Protein AF-X0TS40-F1 (afdb_monomer_lite)

Sequence (133 aa):
MSLKEIFCQDKAISILQRARASGKLAHAYIFAGPEGVGKFKTAREWARLLLCKSPVIEKTDATEFADSCGSCQSCRLFEAGSHPDFNPIYKELLEFTKDGKGKKTPVDLPIDVIREFLIAKVPTRPMLSERKV

InterPro domains:
  IPR027417 P-loop containing nucleoside triphosphate hydrolase [G3DSA:3.40.50.300] (1-133)
  IPR027417 P-loop containing nucleoside triphosphate hydrolase [SSF52540] (4-124)

Foldseek 3Di:
DKLVPQPPCCVVQVVLQVCVVVVNDDPDDDQDDDPPNCSVVNVLQSQQQQQAPDWDWDDDPVDIHTGHPCPDPQNVCSVVVNRLQEQDQDQVCLCVFPPSNPPDRDPDRDPSSCVPRPVVSVVDQHDRGNHHD

Secondary structure (DSSP, 8-state):
--GGG-TT-HHHHHHHHHHHHTT---S------STTSSHHHHHHHHHHHHH-SS-EEEE-SS-EEEE--S-SHHHHHHHTT--TT-----GGGGGGSTTTTTPPPPSS--HHHIIIIIITTTTSPPSSSSS--

Structure (mmCIF, N/CA/C/O backbone):
data_AF-X0TS40-F1
#
_entry.id   AF-X0TS40-F1
#
loop_
_atom_site.group_PDB
_atom_site.id
_atom_site.type_symbol
_atom_site.label_atom_id
_atom_site.label_alt_id
_atom_site.label_comp_id
_atom_site.label_asym_id
_atom_site.label_entity_id
_atom_site.label_seq_id
_atom_site.pdbx_PDB_ins_code
_atom_site.Cartn_x
_atom_site.Cartn_y
_atom_site.Cartn_z
_atom_site.occupancy
_atom_site.B_iso_or_equiv
_atom_site.auth_seq_id
_atom_site.auth_comp_id
_atom_site.auth_asym_id
_atom_site.auth_atom_id
_atom_site.pdbx_PDB_model_num
ATOM 1 N N . MET A 1 1 ? 8.035 9.761 -3.803 1.00 67.62 1 MET A N 1
ATOM 2 C CA . MET A 1 1 ? 8.649 8.523 -3.288 1.00 67.62 1 MET A CA 1
ATOM 3 C C . MET A 1 1 ? 8.328 7.408 -4.266 1.00 67.62 1 MET A C 1
ATOM 5 O O . MET A 1 1 ? 7.228 7.427 -4.806 1.00 67.62 1 MET A O 1
ATOM 9 N N . SER A 1 2 ? 9.290 6.533 -4.553 1.00 84.62 2 SER A N 1
ATOM 10 C CA . SER A 1 2 ? 9.233 5.518 -5.622 1.00 84.62 2 SER A CA 1
ATOM 11 C C . SER A 1 2 ? 9.621 4.130 -5.092 1.00 84.62 2 SER A C 1
ATOM 13 O O . SER A 1 2 ? 10.344 4.018 -4.098 1.00 84.62 2 SER A O 1
ATOM 15 N N . LEU A 1 3 ? 9.162 3.060 -5.759 1.00 87.88 3 LEU A N 1
ATOM 16 C CA . LEU A 1 3 ? 9.553 1.677 -5.438 1.00 87.88 3 LEU A CA 1
ATOM 17 C C . LEU A 1 3 ? 11.064 1.448 -5.578 1.00 87.88 3 LEU A C 1
ATOM 19 O O . LEU A 1 3 ? 11.623 0.628 -4.854 1.00 87.88 3 LEU A O 1
ATOM 23 N N . LYS A 1 4 ? 11.733 2.183 -6.473 1.00 85.75 4 LYS A N 1
ATOM 24 C CA . LYS A 1 4 ? 13.191 2.118 -6.669 1.00 85.75 4 LYS A CA 1
ATOM 25 C C . LYS A 1 4 ? 13.990 2.680 -5.502 1.00 85.75 4 LYS A C 1
ATOM 27 O O . LYS A 1 4 ? 15.130 2.290 -5.294 1.00 85.75 4 LYS A O 1
ATOM 32 N N . GLU A 1 5 ? 13.398 3.578 -4.721 1.00 87.44 5 GLU A N 1
ATOM 33 C CA . GLU A 1 5 ? 14.045 4.227 -3.573 1.00 87.44 5 GLU A CA 1
ATOM 34 C C . GLU A 1 5 ? 14.000 3.357 -2.300 1.00 87.44 5 GLU A C 1
ATOM 36 O O . GLU A 1 5 ? 14.138 3.858 -1.175 1.00 87.44 5 GLU A O 1
ATOM 41 N N . ILE A 1 6 ? 13.709 2.061 -2.442 1.00 90.12 6 ILE A N 1
ATOM 42 C CA . ILE A 1 6 ? 13.663 1.095 -1.346 1.00 90.12 6 ILE A CA 1
ATOM 43 C C . ILE A 1 6 ? 14.927 0.242 -1.414 1.00 90.12 6 ILE A C 1
ATOM 45 O O . ILE A 1 6 ? 15.029 -0.708 -2.187 1.00 90.12 6 ILE A O 1
ATOM 49 N N . PHE A 1 7 ? 15.897 0.600 -0.580 1.00 89.38 7 PHE A N 1
ATOM 50 C CA . PHE A 1 7 ? 17.205 -0.041 -0.554 1.00 89.38 7 PHE A CA 1
ATOM 51 C C . PHE A 1 7 ? 17.160 -1.436 0.080 1.00 89.38 7 PHE A C 1
ATOM 53 O O . PHE A 1 7 ? 16.426 -1.676 1.041 1.00 89.38 7 PHE A O 1
ATOM 60 N N . CYS A 1 8 ? 17.996 -2.340 -0.438 1.00 90.75 8 CYS A N 1
ATOM 61 C CA . CYS A 1 8 ? 18.230 -3.686 0.097 1.00 90.75 8 CYS A CA 1
ATOM 62 C C . CYS A 1 8 ? 16.985 -4.596 0.149 1.00 90.75 8 CYS A C 1
ATOM 64 O O . CYS A 1 8 ? 16.941 -5.533 0.946 1.00 90.75 8 CYS A O 1
ATOM 66 N N . GLN A 1 9 ? 15.970 -4.340 -0.687 1.00 92.94 9 GLN A N 1
ATOM 67 C CA . GLN A 1 9 ? 14.750 -5.158 -0.800 1.00 92.94 9 GLN A CA 1
ATOM 68 C C . GLN A 1 9 ? 14.575 -5.784 -2.195 1.00 92.94 9 GLN A C 1
ATOM 70 O O . GLN A 1 9 ? 13.458 -6.107 -2.605 1.00 92.94 9 GLN A O 1
ATOM 75 N N . ASP A 1 10 ? 15.671 -6.006 -2.924 1.00 91.25 10 ASP A N 1
ATOM 76 C CA . ASP A 1 10 ? 15.665 -6.402 -4.342 1.00 91.25 10 ASP A CA 1
ATOM 77 C C . ASP A 1 10 ? 14.866 -7.684 -4.600 1.00 91.25 10 ASP A C 1
ATOM 79 O O . ASP A 1 10 ? 14.063 -7.773 -5.532 1.00 91.25 10 ASP A O 1
ATOM 83 N N . LYS A 1 11 ? 15.013 -8.682 -3.719 1.00 92.62 11 LYS A N 1
ATOM 84 C CA . LYS A 1 11 ? 14.275 -9.945 -3.829 1.00 92.62 11 LYS A CA 1
ATOM 85 C C . LYS A 1 11 ? 12.766 -9.737 -3.685 1.00 92.62 11 LYS A C 1
ATOM 87 O O . LYS A 1 11 ? 12.010 -10.287 -4.482 1.00 92.62 11 LYS A O 1
ATOM 92 N N . ALA A 1 12 ? 12.324 -8.945 -2.709 1.00 93.56 12 ALA A N 1
ATOM 93 C CA . ALA A 1 12 ? 10.905 -8.670 -2.497 1.00 93.56 12 ALA A CA 1
ATOM 94 C C . ALA A 1 12 ? 10.320 -7.860 -3.663 1.00 93.56 12 ALA A C 1
ATOM 96 O O . ALA A 1 12 ? 9.290 -8.236 -4.222 1.00 93.56 12 ALA A O 1
ATOM 97 N N . ILE A 1 13 ? 11.022 -6.809 -4.093 1.00 94.38 13 ILE A N 1
ATOM 98 C CA . ILE A 1 13 ? 10.603 -5.958 -5.211 1.00 94.38 13 ILE A CA 1
ATOM 99 C C . ILE A 1 13 ? 10.536 -6.769 -6.510 1.00 94.38 13 ILE A C 1
ATOM 101 O O . ILE A 1 13 ? 9.542 -6.682 -7.225 1.00 94.38 13 ILE A O 1
ATOM 105 N N . SER A 1 14 ? 11.512 -7.640 -6.791 1.00 93.00 14 SER A N 1
ATOM 106 C CA . SER A 1 14 ? 11.500 -8.484 -7.998 1.00 93.00 14 SER A CA 1
ATOM 107 C C . SER A 1 14 ? 10.312 -9.457 -8.059 1.00 93.00 14 SER A C 1
ATOM 109 O O . SER A 1 14 ? 9.834 -9.787 -9.145 1.00 93.00 14 SER A O 1
ATOM 111 N N . ILE A 1 15 ? 9.801 -9.928 -6.915 1.00 94.38 15 ILE A N 1
ATOM 112 C CA . ILE A 1 15 ? 8.584 -10.755 -6.867 1.00 94.38 15 ILE A CA 1
ATOM 113 C C . ILE A 1 15 ? 7.367 -9.920 -7.274 1.00 94.38 15 ILE A C 1
ATOM 115 O O . ILE A 1 15 ? 6.577 -10.365 -8.107 1.00 94.38 15 ILE A O 1
ATOM 119 N N . LEU A 1 16 ? 7.243 -8.701 -6.741 1.00 95.19 16 LEU A N 1
ATOM 120 C CA . LEU A 1 16 ? 6.152 -7.784 -7.082 1.00 95.19 16 LEU A CA 1
ATOM 121 C C . LEU A 1 16 ? 6.197 -7.379 -8.563 1.00 95.19 16 LEU A C 1
ATOM 123 O O . LEU A 1 16 ? 5.183 -7.469 -9.257 1.00 95.19 16 LEU A O 1
ATOM 127 N N . GLN A 1 17 ? 7.378 -7.028 -9.079 1.00 94.44 17 GLN A N 1
ATOM 128 C CA . GLN A 1 17 ? 7.574 -6.674 -10.490 1.00 94.44 17 GLN A CA 1
ATOM 129 C C . GLN A 1 17 ? 7.171 -7.821 -11.425 1.00 94.44 17 GLN A C 1
ATOM 131 O O . GLN A 1 17 ? 6.397 -7.619 -12.360 1.00 94.44 17 GLN A O 1
ATOM 136 N N . ARG A 1 18 ? 7.595 -9.058 -11.129 1.00 93.44 18 ARG A N 1
ATOM 137 C CA . ARG A 1 18 ? 7.191 -10.240 -11.911 1.00 93.44 18 ARG A CA 1
ATOM 138 C C . ARG A 1 18 ? 5.687 -10.513 -11.843 1.00 93.44 18 ARG A C 1
ATOM 140 O O . ARG A 1 18 ? 5.085 -10.871 -12.858 1.00 93.44 18 ARG A O 1
ATOM 147 N N . ALA A 1 19 ? 5.058 -10.326 -10.682 1.00 94.00 19 ALA A N 1
ATOM 148 C CA . ALA A 1 19 ? 3.606 -10.461 -10.544 1.00 94.00 19 ALA A CA 1
ATOM 149 C C . ALA A 1 19 ? 2.857 -9.421 -11.399 1.00 94.00 19 ALA A C 1
ATOM 151 O O . ALA A 1 19 ? 1.867 -9.756 -12.049 1.00 94.00 19 ALA A O 1
ATOM 152 N N . ARG A 1 20 ? 3.362 -8.178 -11.469 1.00 93.00 20 ARG A N 1
ATOM 153 C CA . ARG A 1 20 ? 2.809 -7.133 -12.345 1.00 93.00 20 ARG A CA 1
ATOM 154 C C . ARG A 1 20 ? 2.977 -7.472 -13.821 1.00 93.00 20 ARG A C 1
ATOM 156 O O . ARG A 1 20 ? 1.991 -7.390 -14.551 1.00 93.00 20 ARG A O 1
ATOM 163 N N . ALA A 1 21 ? 4.194 -7.829 -14.235 1.00 92.00 21 ALA A N 1
ATOM 164 C CA . ALA A 1 21 ? 4.545 -8.091 -15.631 1.00 92.00 21 ALA A CA 1
ATOM 165 C C . ALA A 1 21 ? 3.775 -9.292 -16.201 1.00 92.00 21 ALA A C 1
ATOM 167 O O . ALA A 1 21 ? 3.293 -9.254 -17.326 1.00 92.00 21 ALA A O 1
ATOM 168 N N . SER A 1 22 ? 3.579 -10.338 -15.394 1.00 92.31 22 SER A N 1
ATOM 169 C CA . SER A 1 22 ? 2.795 -11.516 -15.791 1.00 92.31 22 SER A CA 1
ATOM 170 C C . SER A 1 22 ? 1.275 -11.306 -15.769 1.00 92.31 22 SER A C 1
ATOM 172 O O . SER A 1 22 ? 0.537 -12.206 -16.166 1.00 92.31 22 SER A O 1
ATOM 174 N N . GLY A 1 23 ? 0.789 -10.172 -15.249 1.00 90.81 23 GLY A N 1
ATOM 175 C CA . GLY A 1 23 ? -0.638 -9.932 -15.012 1.00 90.81 23 GLY A CA 1
ATOM 176 C C . GLY A 1 23 ? -1.251 -10.796 -13.899 1.00 90.81 23 GLY A C 1
ATOM 177 O O . GLY A 1 23 ? -2.455 -10.720 -13.667 1.00 90.81 23 GLY A O 1
ATOM 178 N N . LYS A 1 24 ? -0.451 -11.603 -13.186 1.00 92.62 24 LYS A N 1
ATOM 179 C CA . LYS A 1 24 ? -0.896 -12.522 -12.126 1.00 92.62 24 LYS A CA 1
ATOM 180 C C . LYS A 1 24 ? -0.692 -11.902 -10.746 1.00 92.62 24 LYS A C 1
ATOM 182 O O . LYS A 1 24 ? 0.179 -12.308 -9.978 1.00 92.62 24 LYS A O 1
ATOM 187 N N . LEU A 1 25 ? -1.499 -10.894 -10.440 1.00 93.19 25 LEU A N 1
ATOM 188 C CA . LEU A 1 25 ? -1.484 -10.232 -9.137 1.00 93.19 25 LEU A CA 1
ATOM 189 C C . LEU A 1 25 ? -2.249 -11.063 -8.100 1.00 93.19 25 LEU A C 1
ATOM 191 O O . LEU A 1 25 ? -3.366 -11.509 -8.357 1.00 93.19 25 LEU A O 1
ATOM 195 N N . ALA A 1 26 ? -1.658 -11.249 -6.920 1.00 93.88 26 ALA A N 1
ATOM 196 C CA . ALA A 1 26 ? -2.362 -11.850 -5.794 1.00 93.88 26 ALA A CA 1
ATOM 197 C C . ALA A 1 26 ? -3.347 -10.840 -5.188 1.00 93.88 26 ALA A C 1
ATOM 199 O O . ALA A 1 26 ? -3.111 -9.632 -5.213 1.00 93.88 26 ALA A O 1
ATOM 200 N N . HIS A 1 27 ? -4.439 -11.341 -4.610 1.00 92.44 27 HIS A N 1
ATOM 201 C CA . HIS A 1 27 ? -5.435 -10.508 -3.930 1.00 92.44 27 HIS A CA 1
ATOM 202 C C . HIS A 1 27 ? -4.962 -10.019 -2.552 1.00 92.44 27 HIS A C 1
ATOM 204 O O . HIS A 1 27 ? -5.520 -9.067 -2.019 1.00 92.44 27 HIS A O 1
ATOM 210 N N . ALA A 1 28 ? -3.943 -10.662 -1.974 1.00 94.94 28 ALA A N 1
ATOM 211 C CA . ALA A 1 28 ? -3.390 -10.317 -0.673 1.00 94.94 28 ALA A CA 1
ATOM 212 C C . ALA A 1 28 ? -1.870 -10.509 -0.649 1.00 94.94 28 ALA A C 1
ATOM 214 O O . ALA A 1 28 ? -1.338 -11.458 -1.229 1.00 94.94 28 ALA A O 1
ATOM 215 N N . TYR A 1 29 ? -1.187 -9.612 0.063 1.00 95.88 29 TYR A N 1
ATOM 216 C CA . TYR A 1 29 ? 0.251 -9.659 0.311 1.00 95.88 29 TYR A CA 1
ATOM 217 C C . TYR A 1 29 ? 0.514 -9.417 1.797 1.00 95.88 29 TYR A C 1
ATOM 219 O O . TYR A 1 29 ? -0.081 -8.524 2.397 1.00 95.88 29 TYR A O 1
ATOM 227 N N . ILE A 1 30 ? 1.437 -10.184 2.376 1.00 96.62 30 ILE A N 1
ATOM 228 C CA . ILE A 1 30 ? 1.925 -9.975 3.741 1.00 96.62 30 ILE A CA 1
ATOM 229 C C . ILE A 1 30 ? 3.388 -9.551 3.653 1.00 96.62 30 ILE A C 1
ATOM 231 O O . ILE A 1 30 ? 4.232 -10.298 3.160 1.00 96.62 30 ILE A O 1
ATOM 235 N N . PHE A 1 31 ? 3.690 -8.351 4.143 1.00 95.88 31 PHE A N 1
ATOM 236 C CA . PHE A 1 31 ? 5.055 -7.842 4.248 1.00 95.88 31 PHE A CA 1
ATOM 237 C C . PHE A 1 31 ? 5.581 -8.124 5.657 1.00 95.88 31 PHE A C 1
ATOM 239 O O . PHE A 1 31 ? 5.119 -7.518 6.622 1.00 95.88 31 PHE A O 1
ATOM 246 N N . ALA A 1 32 ? 6.545 -9.037 5.778 1.00 95.75 32 ALA A N 1
ATOM 247 C CA . ALA A 1 32 ? 7.121 -9.466 7.052 1.00 95.75 32 ALA A CA 1
ATOM 248 C C . ALA A 1 32 ? 8.618 -9.130 7.137 1.00 95.75 32 ALA A C 1
ATOM 250 O O . ALA A 1 32 ? 9.317 -9.112 6.127 1.00 95.75 32 ALA A O 1
ATOM 251 N N . GLY A 1 33 ? 9.105 -8.853 8.349 1.00 94.69 33 GLY A N 1
ATOM 252 C CA . GLY A 1 33 ? 10.504 -8.502 8.608 1.00 94.69 33 GLY A CA 1
ATOM 253 C C . GLY A 1 33 ? 10.683 -7.592 9.833 1.00 94.69 33 GLY A C 1
ATOM 254 O O . GLY A 1 33 ? 9.681 -7.150 10.410 1.00 94.69 33 GLY A O 1
ATOM 255 N N . PRO A 1 34 ? 11.934 -7.280 10.219 1.00 95.81 34 PRO A N 1
ATOM 256 C CA . PRO A 1 34 ? 12.252 -6.430 11.370 1.00 95.81 34 PRO A CA 1
ATOM 257 C C . PRO A 1 34 ? 11.623 -5.034 11.297 1.00 95.81 34 PRO A C 1
ATOM 259 O O . PRO A 1 34 ? 11.220 -4.557 10.229 1.00 95.81 34 PRO A O 1
ATOM 262 N N . GLU A 1 35 ? 11.498 -4.362 12.436 1.00 94.56 35 GLU A N 1
ATOM 263 C CA . GLU A 1 35 ? 11.096 -2.955 12.469 1.00 94.56 35 GLU A CA 1
ATOM 264 C C . GLU A 1 35 ? 12.099 -2.077 11.697 1.00 94.56 35 GLU A C 1
ATOM 266 O O . GLU A 1 35 ? 13.279 -2.398 11.603 1.00 94.56 35 GLU A O 1
ATOM 271 N N . GLY A 1 36 ? 11.613 -1.018 11.045 1.00 92.12 36 GLY A N 1
ATOM 272 C CA . GLY A 1 36 ? 12.458 -0.101 10.268 1.00 92.12 36 GLY A CA 1
ATOM 273 C C . GLY A 1 36 ? 12.881 -0.577 8.869 1.00 92.12 36 GLY A C 1
ATOM 274 O O . GLY A 1 36 ? 13.287 0.248 8.061 1.00 92.12 36 GLY A O 1
ATOM 275 N N . VAL A 1 37 ? 12.698 -1.854 8.506 1.00 93.88 37 VAL A N 1
ATOM 276 C CA . VAL A 1 37 ? 13.151 -2.407 7.204 1.00 93.88 37 VAL A CA 1
ATOM 277 C C . VAL A 1 37 ? 12.401 -1.871 5.964 1.00 93.88 37 VAL A C 1
ATOM 279 O O . VAL A 1 37 ? 12.731 -2.207 4.833 1.00 93.88 37 VAL A O 1
ATOM 282 N N . GLY A 1 38 ? 11.364 -1.045 6.146 1.00 93.75 38 GLY A N 1
ATOM 283 C CA . GLY A 1 38 ? 10.608 -0.452 5.034 1.00 93.75 38 GLY A CA 1
ATOM 284 C C . GLY A 1 38 ? 9.384 -1.249 4.564 1.00 93.75 38 GLY A C 1
ATOM 285 O O . GLY A 1 38 ? 8.915 -1.036 3.449 1.00 93.75 38 GLY A O 1
ATOM 286 N N . LYS A 1 39 ? 8.815 -2.128 5.405 1.00 95.56 39 LYS A N 1
ATOM 287 C CA . LYS A 1 39 ? 7.596 -2.914 5.089 1.00 95.56 39 LYS A CA 1
ATOM 288 C C . LYS A 1 39 ? 6.426 -2.034 4.648 1.00 95.56 39 LYS A C 1
ATOM 290 O O . LYS A 1 39 ? 5.876 -2.224 3.569 1.00 95.56 39 LYS A O 1
ATOM 295 N N . PHE A 1 40 ? 6.089 -1.040 5.473 1.00 94.81 40 PHE A N 1
ATOM 296 C CA . PHE A 1 40 ? 5.000 -0.105 5.191 1.00 94.81 40 PHE A CA 1
ATOM 297 C C . PHE A 1 40 ? 5.284 0.723 3.936 1.00 94.81 40 PHE A C 1
ATOM 299 O O . PHE A 1 40 ? 4.413 0.855 3.084 1.00 94.81 40 PHE A O 1
ATOM 306 N N . LYS A 1 41 ? 6.524 1.211 3.780 1.00 94.81 41 LYS A N 1
ATOM 307 C CA . LYS A 1 41 ? 6.950 1.957 2.586 1.00 94.81 41 LYS A CA 1
ATOM 308 C C . LYS A 1 41 ? 6.757 1.117 1.320 1.00 94.81 41 LYS A C 1
ATOM 310 O O . LYS A 1 41 ? 6.142 1.584 0.370 1.00 94.81 41 LYS A O 1
ATOM 315 N N . THR A 1 42 ? 7.198 -0.139 1.341 1.00 95.94 42 THR A N 1
ATOM 316 C CA . THR A 1 42 ? 7.043 -1.070 0.212 1.00 95.94 42 THR A CA 1
ATOM 317 C C . THR A 1 42 ? 5.573 -1.334 -0.102 1.00 95.94 42 THR A C 1
ATOM 319 O O . THR A 1 42 ? 5.174 -1.231 -1.258 1.00 95.94 42 THR A O 1
ATOM 322 N N . ALA A 1 43 ? 4.749 -1.608 0.914 1.00 96.00 43 ALA A N 1
ATOM 323 C CA . ALA A 1 43 ? 3.314 -1.827 0.738 1.00 96.00 43 ALA A CA 1
ATOM 324 C C . ALA A 1 43 ? 2.607 -0.597 0.146 1.00 96.00 43 ALA A C 1
ATOM 326 O O . ALA A 1 43 ? 1.792 -0.726 -0.767 1.00 96.00 43 ALA A O 1
ATOM 327 N N . ARG A 1 44 ? 2.953 0.601 0.631 1.00 95.75 44 ARG A N 1
ATOM 328 C CA . ARG A 1 44 ? 2.380 1.872 0.179 1.00 95.75 44 ARG A CA 1
ATOM 329 C C . ARG A 1 44 ? 2.761 2.195 -1.264 1.00 95.75 44 ARG A C 1
ATOM 331 O O . ARG A 1 44 ? 1.882 2.522 -2.055 1.00 95.75 44 ARG A O 1
ATOM 338 N N . GLU A 1 45 ? 4.037 2.085 -1.630 1.00 95.69 45 GLU A N 1
ATOM 339 C CA . GLU A 1 45 ? 4.467 2.369 -3.007 1.00 95.69 45 GLU A CA 1
ATOM 340 C C . GLU A 1 45 ? 3.989 1.291 -3.992 1.00 95.69 45 GLU A C 1
ATOM 342 O O . GLU A 1 45 ? 3.642 1.597 -5.133 1.00 95.69 45 GLU A O 1
ATOM 347 N N . TRP A 1 46 ? 3.849 0.042 -3.538 1.00 96.25 46 TRP A N 1
ATOM 348 C CA . TRP A 1 46 ? 3.161 -0.990 -4.308 1.00 96.25 46 TRP A CA 1
ATOM 349 C C . TRP A 1 46 ? 1.693 -0.626 -4.559 1.00 96.25 46 TRP A C 1
ATOM 351 O O . TRP A 1 46 ? 1.262 -0.621 -5.709 1.00 96.25 46 TRP A O 1
ATOM 361 N N . ALA A 1 47 ? 0.942 -0.230 -3.525 1.00 96.19 47 ALA A N 1
ATOM 362 C CA . ALA A 1 47 ? -0.437 0.244 -3.671 1.00 96.19 47 ALA A CA 1
ATOM 363 C C . ALA A 1 47 ? -0.539 1.419 -4.657 1.00 96.19 47 ALA A C 1
ATOM 365 O O . ALA A 1 47 ? -1.392 1.417 -5.547 1.00 96.19 47 ALA A O 1
ATOM 366 N N . ARG A 1 48 ? 0.384 2.382 -4.561 1.00 95.88 48 ARG A N 1
ATOM 367 C CA . ARG A 1 48 ? 0.474 3.521 -5.480 1.00 95.88 48 ARG A CA 1
ATOM 368 C C . ARG A 1 48 ? 0.675 3.082 -6.930 1.00 95.88 48 ARG A C 1
ATOM 370 O O . ARG A 1 48 ? -0.002 3.599 -7.816 1.00 95.88 48 ARG A O 1
ATOM 377 N N . LEU A 1 49 ? 1.577 2.132 -7.185 1.00 95.56 49 LEU A N 1
ATOM 378 C CA . LEU A 1 49 ? 1.796 1.567 -8.519 1.00 95.56 49 LEU A CA 1
ATOM 379 C C . LEU A 1 49 ? 0.545 0.843 -9.038 1.00 95.56 49 LEU A C 1
ATOM 381 O O . LEU A 1 49 ? 0.175 1.012 -10.199 1.00 95.56 49 LEU A O 1
ATOM 385 N N . LEU A 1 50 ? -0.134 0.068 -8.190 1.00 94.94 50 LEU A N 1
ATOM 386 C CA . LEU A 1 50 ? -1.346 -0.662 -8.565 1.00 94.94 50 LEU A CA 1
ATOM 387 C C . LEU A 1 50 ? -2.524 0.259 -8.926 1.00 94.94 50 LEU A C 1
ATOM 389 O O . LEU A 1 50 ? -3.346 -0.120 -9.759 1.00 94.94 50 LEU A O 1
ATOM 393 N N . LEU A 1 51 ? -2.600 1.443 -8.316 1.00 95.69 51 LEU A N 1
ATOM 394 C CA . LEU A 1 51 ? -3.631 2.455 -8.574 1.00 95.69 51 LEU A CA 1
ATOM 395 C C . LEU A 1 51 ? -3.232 3.463 -9.665 1.00 95.69 51 LEU A C 1
ATOM 397 O O . LEU A 1 51 ? -4.057 4.265 -10.105 1.00 95.69 51 LEU A O 1
ATOM 401 N N . CYS A 1 52 ? -1.976 3.459 -10.106 1.00 95.38 52 CYS A N 1
ATOM 402 C CA . CYS A 1 52 ? -1.477 4.393 -11.106 1.00 95.38 52 CYS A CA 1
ATOM 403 C C . CYS A 1 52 ? -2.110 4.129 -12.483 1.00 95.38 52 CYS A C 1
ATOM 405 O O . CYS A 1 52 ? -2.051 3.016 -13.002 1.00 95.38 52 CYS A O 1
ATOM 407 N N . LYS A 1 53 ? -2.650 5.179 -13.119 1.00 93.88 53 LYS A N 1
ATOM 408 C CA . LYS A 1 53 ? -3.266 5.091 -14.459 1.00 93.88 53 LYS A CA 1
ATOM 409 C C . LYS A 1 53 ? -2.259 4.960 -15.600 1.00 93.88 53 LYS A C 1
ATOM 411 O O . LYS A 1 53 ? -2.599 4.483 -16.675 1.00 93.88 53 LYS A O 1
ATOM 416 N N . SER A 1 54 ? -1.033 5.426 -15.389 1.00 93.56 54 SER A N 1
ATOM 417 C CA . SER A 1 54 ? 0.002 5.449 -16.425 1.00 93.56 54 SER A CA 1
ATOM 418 C C . SER A 1 54 ? 1.348 5.125 -15.790 1.00 93.56 54 SER A C 1
ATOM 420 O O . SER A 1 54 ? 2.140 6.037 -15.581 1.00 93.56 54 SER A O 1
ATOM 422 N N . PRO A 1 55 ? 1.578 3.873 -15.354 1.00 93.50 55 PRO A N 1
ATOM 423 C CA . PRO A 1 55 ? 2.841 3.494 -14.732 1.00 93.50 55 PRO A CA 1
ATOM 424 C C . PRO A 1 55 ? 4.007 3.696 -15.705 1.00 93.50 55 PRO A C 1
ATOM 426 O O . PRO A 1 55 ? 3.875 3.457 -16.905 1.00 93.50 55 PRO A O 1
ATOM 429 N N . VAL A 1 56 ? 5.144 4.137 -15.175 1.00 93.44 56 VAL A N 1
ATOM 430 C CA . VAL A 1 56 ? 6.396 4.242 -15.926 1.00 93.44 56 VAL A CA 1
ATOM 431 C C . VAL A 1 56 ? 7.020 2.861 -15.958 1.00 93.44 56 VAL A C 1
ATOM 433 O O . VAL A 1 56 ? 7.140 2.213 -14.922 1.00 93.44 56 VAL A O 1
ATOM 436 N N . ILE A 1 57 ? 7.389 2.403 -17.148 1.00 91.75 57 ILE A N 1
ATOM 437 C CA . ILE A 1 57 ? 8.021 1.105 -17.345 1.00 91.75 57 ILE A CA 1
ATOM 438 C C . ILE A 1 57 ? 9.380 1.358 -17.971 1.00 91.75 57 ILE A C 1
ATOM 440 O O . ILE A 1 57 ? 9.475 1.804 -19.114 1.00 91.75 57 ILE A O 1
ATOM 444 N N . GLU A 1 58 ? 10.428 1.072 -17.216 1.00 87.94 58 GLU A N 1
ATOM 445 C CA . GLU A 1 58 ? 11.791 1.127 -17.712 1.00 87.94 58 GLU A CA 1
ATOM 446 C C . GLU A 1 58 ? 12.218 -0.264 -18.157 1.00 87.94 58 GLU A C 1
ATOM 448 O O . GLU A 1 58 ? 12.202 -1.219 -17.377 1.00 87.94 58 GLU A O 1
ATOM 453 N N . LYS A 1 59 ? 12.580 -0.370 -19.436 1.00 81.88 59 LYS A N 1
ATOM 454 C CA . LYS A 1 59 ? 13.087 -1.595 -20.044 1.00 81.88 59 LYS A CA 1
ATOM 455 C C . LYS A 1 59 ? 14.588 -1.448 -20.234 1.00 81.88 59 LYS A C 1
ATOM 457 O O . LYS A 1 59 ? 15.035 -0.568 -20.960 1.00 81.88 59 LYS A O 1
ATOM 462 N N . THR A 1 60 ? 15.342 -2.312 -19.573 1.00 73.62 60 THR A N 1
ATOM 463 C CA . THR A 1 60 ? 16.766 -2.541 -19.844 1.00 73.62 60 THR A CA 1
ATOM 464 C C . THR A 1 60 ? 16.926 -3.917 -20.479 1.00 73.62 60 THR A C 1
ATOM 466 O O . THR A 1 60 ? 16.034 -4.755 -20.339 1.00 73.62 60 THR A O 1
ATOM 469 N N . ASP A 1 61 ? 18.060 -4.174 -21.133 1.00 66.75 61 ASP A N 1
ATOM 470 C CA . ASP A 1 61 ? 18.324 -5.423 -21.870 1.00 66.75 61 ASP A CA 1
ATOM 471 C C . ASP A 1 61 ? 18.136 -6.705 -21.033 1.00 66.75 61 ASP A C 1
ATOM 473 O O . ASP A 1 61 ? 17.922 -7.781 -21.587 1.00 66.75 61 ASP A O 1
ATOM 477 N N . ALA A 1 62 ? 18.170 -6.601 -19.698 1.00 64.25 62 ALA A N 1
ATOM 478 C CA . ALA A 1 62 ? 18.013 -7.726 -18.778 1.00 64.25 62 ALA A CA 1
ATOM 479 C C . ALA A 1 62 ? 16.772 -7.653 -17.865 1.00 64.25 62 ALA A C 1
ATOM 481 O O . ALA A 1 62 ? 16.384 -8.679 -17.302 1.00 64.25 62 ALA A O 1
ATOM 482 N N . THR A 1 63 ? 16.147 -6.481 -17.671 1.00 72.69 63 THR A N 1
ATOM 483 C CA . THR A 1 63 ? 15.062 -6.312 -16.682 1.00 72.69 63 THR A CA 1
ATOM 484 C C . THR A 1 63 ? 14.036 -5.243 -17.066 1.00 72.69 63 THR A C 1
ATOM 486 O O . THR A 1 63 ? 14.387 -4.155 -17.524 1.00 72.69 63 THR A O 1
ATOM 489 N N . GLU A 1 64 ? 12.757 -5.546 -16.829 1.00 85.56 64 GLU A N 1
ATOM 490 C CA . GLU A 1 64 ? 11.645 -4.593 -16.887 1.00 85.56 64 GLU A CA 1
ATOM 491 C C . GLU A 1 64 ? 11.272 -4.169 -15.460 1.00 85.56 64 GLU A C 1
ATOM 493 O O . GLU A 1 64 ? 11.025 -5.018 -14.599 1.00 85.56 64 GLU A O 1
ATOM 498 N N . PHE A 1 65 ? 11.234 -2.860 -15.205 1.00 91.88 65 PHE A N 1
ATOM 499 C CA . PHE A 1 65 ? 10.861 -2.300 -13.910 1.00 91.88 65 PHE A CA 1
ATOM 500 C C . PHE A 1 65 ? 9.704 -1.315 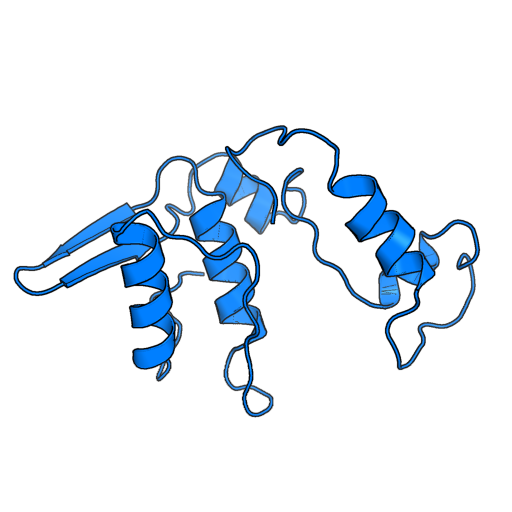-14.066 1.00 91.88 65 PHE A C 1
ATOM 502 O O . PHE A 1 65 ? 9.835 -0.298 -14.748 1.00 91.88 65 PHE A O 1
ATOM 509 N N . ALA A 1 66 ? 8.586 -1.588 -13.395 1.00 94.12 66 ALA A N 1
ATOM 510 C CA . ALA A 1 66 ? 7.427 -0.709 -13.355 1.00 94.12 66 ALA A CA 1
ATOM 511 C C . ALA A 1 66 ? 7.406 0.140 -12.075 1.00 94.12 66 ALA A C 1
ATOM 513 O O . ALA A 1 66 ? 7.586 -0.373 -10.971 1.00 94.12 66 ALA A O 1
ATOM 514 N N . 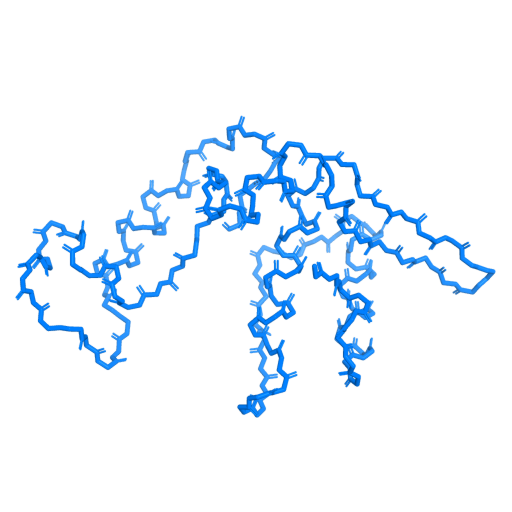ASP A 1 67 ? 7.109 1.428 -12.209 1.00 94.81 67 ASP A N 1
ATOM 515 C CA . ASP A 1 67 ? 6.888 2.340 -11.088 1.00 94.81 67 ASP A CA 1
ATOM 516 C C . ASP A 1 67 ? 5.686 3.260 -11.338 1.00 94.81 67 ASP A C 1
ATOM 518 O O . ASP A 1 67 ? 5.183 3.398 -12.456 1.00 94.81 67 ASP A O 1
ATOM 522 N N . SER A 1 68 ? 5.167 3.864 -10.275 1.00 94.75 68 SER A N 1
ATOM 523 C CA . SER A 1 68 ? 4.120 4.872 -10.394 1.00 94.75 68 SER A CA 1
ATOM 524 C C . SER A 1 68 ? 4.674 6.132 -11.072 1.00 94.75 68 SER A C 1
ATOM 526 O O . SER A 1 68 ? 5.815 6.519 -10.839 1.00 94.75 68 SER A O 1
ATOM 528 N N . CYS A 1 69 ? 3.879 6.817 -11.899 1.00 94.75 69 CYS A N 1
ATOM 529 C CA . CYS A 1 69 ? 4.370 8.011 -12.602 1.00 94.75 69 CYS A CA 1
ATOM 530 C C . CYS A 1 69 ? 4.493 9.260 -11.728 1.00 94.75 69 CYS A C 1
ATOM 532 O O . CYS A 1 69 ? 5.046 10.262 -12.170 1.00 94.75 69 CYS A O 1
ATOM 534 N N . GLY A 1 70 ? 3.892 9.259 -10.536 1.00 93.44 70 GLY A N 1
ATOM 535 C CA . GLY A 1 70 ? 3.882 10.405 -9.624 1.00 93.44 70 GLY A CA 1
ATOM 536 C C . GLY A 1 70 ? 3.035 11.604 -10.077 1.00 93.44 70 GLY A C 1
ATOM 537 O O . GLY A 1 70 ? 2.653 12.414 -9.239 1.00 93.44 70 GLY A O 1
ATOM 538 N N . SER A 1 71 ? 2.678 11.714 -11.359 1.00 94.75 71 SER A N 1
ATOM 539 C CA . SER A 1 71 ? 2.093 12.930 -11.939 1.00 94.75 71 SER A CA 1
ATOM 540 C C . SER A 1 71 ? 0.627 12.807 -12.363 1.00 94.75 71 SER A C 1
ATOM 542 O O . SER A 1 71 ? -0.030 13.839 -12.528 1.00 94.75 71 SER A O 1
ATOM 544 N N . CYS A 1 72 ? 0.087 11.593 -12.527 1.00 95.00 72 CYS A N 1
ATOM 545 C CA . CYS A 1 72 ? -1.322 11.404 -12.893 1.00 95.00 72 CYS A CA 1
ATOM 546 C C . CYS A 1 72 ? -2.273 11.775 -11.741 1.00 95.00 72 CYS A C 1
ATOM 548 O O . CYS A 1 72 ? -1.873 11.804 -10.577 1.00 95.00 72 CYS A O 1
ATOM 550 N N . GLN A 1 73 ? -3.554 12.022 -12.046 1.00 95.19 73 GLN A N 1
ATOM 551 C CA . GLN A 1 73 ? -4.561 12.399 -11.040 1.00 95.19 73 GLN A CA 1
ATOM 552 C C . GLN A 1 73 ? -4.642 11.396 -9.878 1.00 95.19 73 GLN A C 1
ATOM 554 O O . GLN A 1 73 ? -4.689 11.811 -8.725 1.00 95.19 73 GLN A O 1
ATOM 559 N N . SER A 1 74 ? -4.600 10.092 -10.177 1.00 96.06 74 SER A N 1
ATOM 560 C CA . SER A 1 74 ? -4.565 9.035 -9.157 1.00 96.06 74 SER A CA 1
ATOM 561 C C . SER A 1 74 ? -3.334 9.182 -8.251 1.00 96.06 74 SER A C 1
ATOM 563 O O . SER A 1 74 ? -3.471 9.315 -7.040 1.00 96.06 74 SER A O 1
ATOM 565 N N . CYS A 1 75 ? -2.127 9.303 -8.814 1.00 95.56 75 CYS A N 1
ATOM 566 C CA . CYS A 1 75 ? -0.913 9.491 -8.016 1.00 95.56 75 CYS A CA 1
ATOM 567 C C . CYS A 1 75 ? -0.921 10.773 -7.169 1.00 95.56 75 CYS A C 1
ATOM 569 O O . CYS A 1 75 ? -0.370 10.754 -6.069 1.00 95.56 75 CYS A O 1
ATOM 571 N N . ARG A 1 76 ? -1.530 11.867 -7.651 1.00 95.50 76 ARG A N 1
ATOM 572 C CA . ARG A 1 76 ? -1.673 13.116 -6.881 1.00 95.50 76 ARG A CA 1
ATOM 573 C C . ARG A 1 76 ? -2.631 12.953 -5.703 1.00 95.50 76 ARG A C 1
ATOM 575 O O . ARG A 1 76 ? -2.293 13.356 -4.598 1.00 95.50 76 ARG A O 1
ATOM 582 N N . LEU A 1 77 ? -3.794 12.334 -5.924 1.00 96.06 77 LEU A N 1
ATOM 583 C CA . LEU A 1 77 ? -4.763 12.053 -4.857 1.00 96.06 77 LEU A CA 1
ATOM 584 C C . LEU A 1 77 ? -4.208 11.065 -3.828 1.00 96.06 77 LEU A C 1
ATOM 586 O O . LEU A 1 77 ? -4.463 11.207 -2.636 1.00 96.06 77 LEU A O 1
ATOM 590 N N . PHE A 1 78 ? -3.422 10.088 -4.282 1.00 96.44 78 PHE A N 1
ATOM 591 C CA . PHE A 1 78 ? -2.744 9.140 -3.406 1.00 96.44 78 PHE A CA 1
ATOM 592 C C . PHE A 1 78 ? -1.751 9.849 -2.482 1.00 96.44 78 PHE A C 1
ATOM 594 O O . PHE A 1 78 ? -1.783 9.632 -1.275 1.00 96.44 78 PHE A O 1
ATOM 601 N N . GLU A 1 79 ? -0.910 10.737 -3.023 1.00 94.69 79 GLU A N 1
ATOM 602 C CA . GLU A 1 79 ? 0.036 11.512 -2.208 1.00 94.69 79 GLU A CA 1
ATOM 603 C C . GLU A 1 79 ? -0.679 12.487 -1.260 1.00 94.69 79 GLU A C 1
ATOM 605 O O . GLU A 1 79 ? -0.236 12.683 -0.134 1.00 94.69 79 GLU A O 1
ATOM 610 N N . ALA A 1 80 ? -1.818 13.045 -1.677 1.00 95.44 80 ALA A N 1
ATOM 611 C CA . ALA A 1 80 ? -2.653 13.902 -0.837 1.00 95.44 80 ALA A CA 1
ATOM 612 C C . ALA A 1 80 ? -3.442 13.139 0.250 1.00 95.44 80 ALA A C 1
ATOM 614 O O . ALA A 1 80 ? -4.131 13.769 1.049 1.00 95.44 80 ALA A O 1
ATOM 615 N N . GLY A 1 81 ? -3.387 11.801 0.275 1.00 94.31 81 GLY A N 1
ATOM 616 C CA . GLY A 1 81 ? -4.119 10.973 1.240 1.00 94.31 81 GLY A CA 1
ATOM 617 C C . GLY A 1 81 ? -5.635 10.907 1.011 1.00 94.31 81 GLY A C 1
ATOM 618 O O . GLY A 1 81 ? -6.364 10.477 1.898 1.00 94.31 81 GLY A O 1
ATOM 619 N N . SER A 1 82 ? -6.125 11.321 -0.161 1.00 94.94 82 SER A N 1
ATOM 620 C CA . SER A 1 82 ? -7.557 11.437 -0.485 1.00 94.94 82 SER A CA 1
ATOM 621 C C . SER A 1 82 ? -7.996 10.541 -1.648 1.00 94.94 82 SER A C 1
ATOM 623 O O . SER A 1 82 ? -9.037 10.764 -2.268 1.00 94.94 82 SER A O 1
ATOM 625 N N . HIS A 1 83 ? -7.207 9.515 -1.974 1.00 96.12 83 HIS A N 1
ATOM 626 C CA . HIS A 1 83 ? -7.529 8.597 -3.062 1.00 96.12 83 HIS A CA 1
ATOM 627 C C . HIS A 1 83 ? -8.733 7.703 -2.702 1.00 96.12 83 HIS A C 1
ATOM 629 O O . HIS A 1 83 ? -8.632 6.909 -1.770 1.00 96.12 83 HIS A O 1
ATOM 635 N N . PRO A 1 84 ? -9.846 7.738 -3.463 1.00 93.94 84 PRO A N 1
ATOM 636 C CA . PRO A 1 84 ? -11.087 7.043 -3.093 1.00 93.94 84 PRO A CA 1
ATOM 637 C C . PRO A 1 84 ? -10.963 5.512 -3.092 1.00 93.94 84 PRO A C 1
ATOM 639 O O . PRO A 1 84 ? -11.663 4.825 -2.350 1.00 93.94 84 PRO A O 1
ATOM 642 N N . ASP A 1 85 ? -10.058 4.974 -3.913 1.00 95.31 85 ASP A N 1
ATOM 643 C CA . ASP A 1 85 ? -9.819 3.529 -4.019 1.00 95.31 85 ASP A CA 1
ATOM 644 C C . ASP A 1 85 ? -8.644 3.028 -3.166 1.00 95.31 85 ASP A C 1
ATOM 646 O O . ASP A 1 85 ? -8.261 1.872 -3.311 1.00 95.31 85 ASP A O 1
ATOM 650 N N . PHE A 1 86 ? -8.069 3.876 -2.305 1.00 95.69 86 PHE A N 1
ATOM 651 C CA . PHE A 1 86 ? -7.030 3.485 -1.350 1.00 95.69 86 PHE A CA 1
ATOM 652 C C . PHE A 1 86 ? -7.577 3.600 0.072 1.00 95.69 86 PHE A C 1
ATOM 654 O O . PHE A 1 86 ? -7.970 4.685 0.493 1.00 95.69 86 PHE A O 1
ATOM 661 N N . ASN A 1 87 ? -7.610 2.495 0.814 1.00 94.31 87 ASN A N 1
ATOM 662 C CA . ASN A 1 87 ? -8.199 2.443 2.151 1.00 94.31 87 ASN A CA 1
ATOM 663 C C . ASN A 1 87 ? -7.132 2.042 3.182 1.00 94.31 87 ASN A C 1
ATOM 665 O O . ASN A 1 87 ? -7.015 0.864 3.521 1.00 94.31 87 ASN A O 1
ATOM 669 N N . PRO A 1 88 ? -6.333 2.996 3.696 1.00 94.69 88 PRO A N 1
ATOM 670 C CA . PRO A 1 88 ? -5.400 2.703 4.773 1.00 94.69 88 PRO A CA 1
ATOM 671 C C . PRO A 1 88 ? -6.178 2.392 6.055 1.00 94.69 88 PRO A C 1
ATOM 673 O O . PRO A 1 88 ? -6.973 3.206 6.519 1.00 94.69 88 PRO A O 1
ATOM 676 N N . ILE A 1 89 ? -5.935 1.216 6.633 1.00 95.19 89 ILE A N 1
ATOM 677 C CA . ILE A 1 89 ? -6.575 0.777 7.875 1.00 95.19 89 ILE A CA 1
ATOM 678 C C . ILE A 1 89 ? -5.558 0.805 9.010 1.00 95.19 89 ILE A C 1
ATOM 680 O O . ILE A 1 89 ? -4.501 0.180 8.932 1.00 95.19 89 ILE A O 1
ATOM 684 N N . TYR A 1 90 ? -5.898 1.526 10.071 1.00 95.19 90 TYR A N 1
ATOM 685 C CA . TYR A 1 90 ? -5.096 1.674 11.279 1.00 95.19 90 TYR A CA 1
ATOM 686 C C . TYR A 1 90 ? -6.020 1.841 12.491 1.00 95.19 90 TYR A C 1
ATOM 688 O O . TYR A 1 90 ? -7.211 2.122 12.355 1.00 95.19 90 TYR A O 1
ATOM 696 N N . LYS A 1 91 ? -5.492 1.603 13.691 1.00 94.81 91 LYS A N 1
ATOM 697 C CA . LYS A 1 91 ? -6.285 1.451 14.923 1.00 94.81 91 LYS A CA 1
ATOM 698 C C . LYS A 1 91 ? -6.939 2.747 15.406 1.00 94.81 91 LYS A C 1
ATOM 700 O O . LYS A 1 91 ? -7.974 2.702 16.063 1.00 94.81 91 LYS A O 1
ATOM 705 N N . GLU A 1 92 ? -6.369 3.891 15.049 1.00 94.38 92 GLU A N 1
ATOM 706 C CA . GLU A 1 92 ? -6.875 5.221 15.390 1.00 94.38 92 GLU A CA 1
ATOM 707 C C . GLU A 1 92 ? -8.227 5.501 14.715 1.00 94.38 92 GLU A C 1
ATOM 709 O O . GLU A 1 92 ? -9.027 6.249 15.264 1.00 94.38 92 GLU A O 1
ATOM 714 N N . LEU A 1 93 ? -8.557 4.808 13.612 1.00 94.19 93 LEU A N 1
ATOM 715 C CA . LEU A 1 93 ? -9.868 4.913 12.954 1.00 94.19 93 LEU A CA 1
ATOM 716 C C . LEU A 1 93 ? -11.051 4.537 13.855 1.00 94.19 93 LEU A C 1
ATOM 718 O O . LEU A 1 93 ? -12.194 4.835 13.508 1.00 94.19 93 LEU A O 1
ATOM 722 N N . LEU A 1 94 ? -10.800 3.908 15.009 1.00 93.62 94 LEU A N 1
ATOM 723 C CA . LEU A 1 94 ? -11.824 3.636 16.011 1.00 93.62 94 LEU A CA 1
ATOM 724 C C . LEU A 1 94 ? -12.628 4.898 16.354 1.00 93.62 94 LEU A C 1
ATOM 726 O O . LEU A 1 94 ? -13.844 4.807 16.499 1.00 93.62 94 LEU A O 1
ATOM 730 N N . GLU A 1 95 ? -11.991 6.069 16.416 1.00 93.19 95 GLU A N 1
ATOM 731 C CA . GLU A 1 95 ? -12.667 7.328 16.762 1.00 93.19 95 GLU A CA 1
ATOM 732 C C . GLU A 1 95 ? -13.789 7.718 15.782 1.00 93.19 95 GLU A C 1
ATOM 734 O O . GLU A 1 95 ? -14.722 8.432 16.157 1.00 93.19 95 GLU A O 1
ATOM 739 N N . PHE A 1 96 ? -13.716 7.211 14.547 1.00 92.69 96 PHE A N 1
ATOM 740 C CA . PHE A 1 96 ? -14.671 7.462 13.470 1.00 92.69 96 PHE A CA 1
ATOM 741 C C . PHE A 1 96 ? -15.690 6.331 13.280 1.00 92.69 96 PHE A C 1
ATOM 743 O O . PHE A 1 96 ? -16.567 6.450 12.426 1.00 92.69 96 PHE A O 1
ATOM 750 N N . THR A 1 97 ? -15.591 5.247 14.055 1.00 92.88 97 THR A N 1
ATOM 751 C CA . THR A 1 97 ? -16.612 4.186 14.062 1.00 92.88 97 THR A CA 1
ATOM 752 C C . THR A 1 97 ? -17.841 4.610 14.861 1.00 92.88 97 THR A C 1
ATOM 754 O O . THR A 1 97 ? -17.755 5.468 15.747 1.00 92.88 97 THR A O 1
ATOM 757 N N . LYS A 1 98 ? -18.992 3.978 14.598 1.00 91.06 98 LYS A N 1
ATOM 758 C CA . LYS A 1 98 ? -20.246 4.276 15.317 1.00 91.06 98 LYS A CA 1
ATOM 759 C C . LYS A 1 98 ? -20.109 4.098 16.830 1.00 91.06 98 LYS A C 1
ATOM 761 O O . LYS A 1 98 ? -20.549 4.956 17.592 1.00 91.06 98 LYS A O 1
ATOM 766 N N . ASP A 1 99 ? -19.447 3.018 17.237 1.00 88.44 99 ASP A N 1
ATOM 767 C CA . ASP A 1 99 ? -19.325 2.611 18.638 1.00 88.44 99 ASP A CA 1
ATOM 768 C C . ASP A 1 99 ? -18.013 3.072 19.296 1.00 88.44 99 ASP A C 1
ATOM 770 O O . ASP A 1 99 ? -17.811 2.865 20.496 1.00 88.44 99 ASP A O 1
ATOM 774 N N . GLY A 1 100 ? -17.089 3.665 18.536 1.00 84.12 100 GLY A N 1
ATOM 775 C CA . GLY A 1 100 ? -15.745 4.023 18.999 1.00 84.12 100 GLY A CA 1
ATOM 776 C C . GLY A 1 100 ? -15.526 5.500 19.323 1.00 84.12 100 GLY A C 1
ATOM 777 O O . GLY A 1 100 ? -14.465 5.860 19.839 1.00 84.12 100 GLY A O 1
ATOM 778 N N . LYS A 1 101 ? -16.522 6.358 19.082 1.00 88.31 101 LYS A N 1
ATOM 779 C CA . LYS A 1 101 ? -16.415 7.801 19.317 1.00 88.31 101 LYS A CA 1
ATOM 780 C C . LYS A 1 101 ? -16.076 8.112 20.782 1.00 88.31 101 LYS A C 1
ATOM 782 O O . LYS A 1 101 ? -16.813 7.749 21.695 1.00 88.31 101 LYS A O 1
ATOM 787 N N . GLY A 1 102 ? -14.956 8.804 21.005 1.00 86.56 102 GLY A N 1
ATOM 788 C CA . GLY A 1 102 ? -14.485 9.197 22.341 1.00 86.56 102 GLY A CA 1
ATOM 789 C C . GLY A 1 102 ? -13.779 8.095 23.142 1.00 86.56 102 GLY A C 1
ATOM 790 O O . GLY A 1 102 ? -13.389 8.336 24.285 1.00 86.56 102 GLY A O 1
ATOM 791 N N . LYS A 1 103 ? -13.583 6.897 22.575 1.00 89.56 103 LYS A N 1
ATOM 792 C CA . LYS A 1 103 ? -12.760 5.851 23.199 1.00 89.56 103 LYS A CA 1
ATOM 793 C C . LYS A 1 103 ? -11.273 6.142 22.989 1.00 89.56 103 LYS A C 1
ATOM 795 O O . LYS A 1 103 ? -10.873 6.739 21.995 1.00 89.56 103 LYS A O 1
ATOM 800 N N . LYS A 1 104 ? -10.438 5.693 23.931 1.00 90.06 104 LYS A N 1
ATOM 801 C CA . LYS A 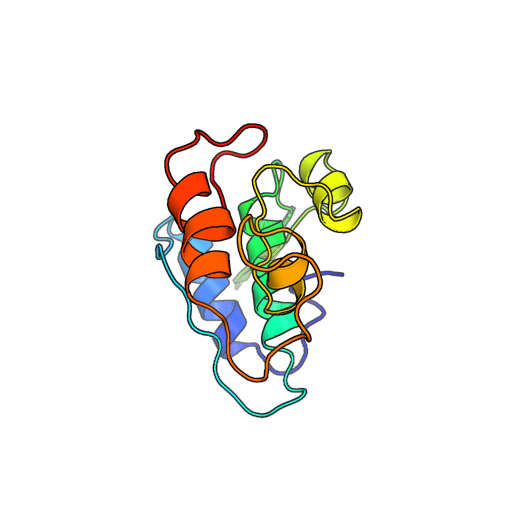1 104 ? -8.975 5.750 23.784 1.00 90.06 104 LYS A CA 1
ATOM 802 C C . LYS A 1 104 ? -8.514 4.807 22.673 1.00 90.06 104 LYS A C 1
ATOM 804 O O . LYS A 1 104 ? -9.069 3.718 22.530 1.00 90.06 104 LYS A O 1
ATOM 809 N N . THR A 1 105 ? -7.461 5.195 21.957 1.00 90.19 105 THR A N 1
ATOM 810 C CA . THR A 1 105 ? -6.827 4.348 20.942 1.00 90.19 105 THR A CA 1
ATOM 811 C C . THR A 1 105 ? -6.309 3.052 21.578 1.00 90.19 105 THR A C 1
ATOM 813 O O . THR A 1 105 ? -5.493 3.116 22.503 1.00 90.19 105 THR A O 1
ATOM 816 N N . PRO A 1 106 ? -6.760 1.878 21.112 1.00 90.75 106 PRO A N 1
ATOM 817 C CA . PRO A 1 106 ? -6.347 0.598 21.671 1.00 90.75 106 PRO A CA 1
ATOM 818 C C . PRO A 1 106 ? -4.925 0.207 21.247 1.00 90.75 106 PRO A C 1
ATOM 820 O O . PRO A 1 106 ? -4.279 0.856 20.417 1.00 90.75 106 PRO A O 1
ATOM 823 N N . VAL A 1 107 ? -4.409 -0.864 21.850 1.00 92.62 107 VAL A N 1
ATOM 824 C CA . VAL A 1 107 ? -3.149 -1.491 21.420 1.00 92.62 107 VAL A CA 1
ATOM 825 C C . VAL A 1 107 ? -3.401 -2.341 20.176 1.00 92.62 107 VAL A C 1
ATOM 827 O O . VAL A 1 107 ? -2.712 -2.160 19.172 1.00 92.62 107 VAL A O 1
ATOM 830 N N . ASP A 1 108 ? -4.434 -3.182 20.232 1.00 94.06 108 ASP A N 1
ATOM 831 C CA . ASP A 1 108 ? -4.859 -4.062 19.145 1.00 94.06 108 ASP A CA 1
ATOM 832 C C . ASP A 1 108 ? -5.761 -3.351 18.133 1.00 94.06 108 ASP A C 1
ATOM 834 O O . ASP A 1 108 ? -6.339 -2.300 18.415 1.00 94.06 108 ASP A O 1
ATOM 838 N N . LEU A 1 109 ? -5.912 -3.949 16.950 1.00 94.06 109 LEU A N 1
ATOM 839 C CA . LEU A 1 109 ? -6.810 -3.455 15.909 1.00 94.06 109 LEU A CA 1
ATOM 840 C C . LEU A 1 109 ? -8.260 -3.901 16.190 1.00 94.06 109 LEU A C 1
ATOM 842 O O . LEU A 1 109 ? -8.538 -5.101 16.138 1.00 94.06 109 LEU A O 1
ATOM 846 N N . PRO A 1 110 ? -9.202 -2.978 16.460 1.00 94.06 110 PRO A N 1
ATOM 847 C CA . PRO A 1 110 ? -10.576 -3.344 16.799 1.00 94.06 110 PRO A CA 1
ATOM 848 C C . PRO A 1 110 ? -11.342 -3.936 15.620 1.00 94.06 110 PRO A C 1
ATOM 850 O O . PRO A 1 110 ? -11.178 -3.515 14.472 1.00 94.06 110 PRO A O 1
ATOM 853 N N . ILE A 1 111 ? -12.263 -4.855 15.915 1.00 94.50 111 ILE A N 1
ATOM 854 C CA . ILE A 1 111 ? -13.104 -5.487 14.892 1.00 94.50 111 ILE A CA 1
ATOM 855 C C . ILE A 1 111 ? -14.021 -4.485 14.176 1.00 94.50 111 ILE A C 1
ATOM 857 O O . ILE A 1 111 ? -14.271 -4.636 12.980 1.00 94.50 111 ILE A O 1
ATOM 861 N N . ASP A 1 112 ? -14.480 -3.443 14.869 1.00 93.88 112 ASP A N 1
ATOM 862 C CA . ASP A 1 112 ? -15.381 -2.437 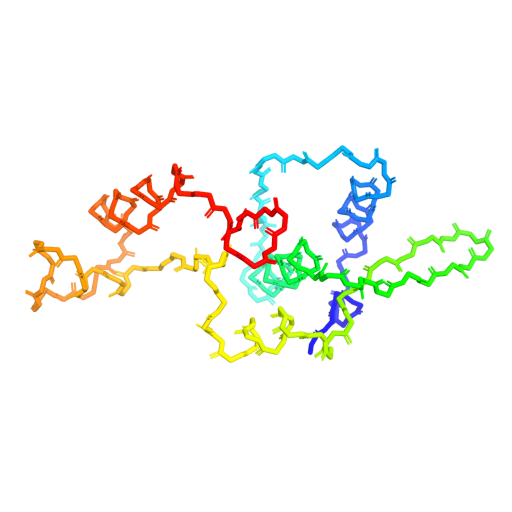14.296 1.00 93.88 112 ASP A CA 1
ATOM 863 C C . ASP A 1 112 ? -14.681 -1.616 13.210 1.00 93.88 112 ASP A C 1
ATOM 865 O O . ASP A 1 112 ? -15.263 -1.357 12.157 1.00 93.88 112 ASP A O 1
ATOM 869 N N . VAL A 1 113 ? -13.384 -1.331 13.392 1.00 95.62 113 VAL A N 1
ATOM 870 C CA . VAL A 1 113 ? -12.556 -0.683 12.366 1.00 95.62 113 VAL A CA 1
ATOM 871 C C . VAL A 1 113 ? -12.510 -1.539 11.099 1.00 95.62 113 VAL A C 1
ATOM 873 O O . VAL A 1 113 ? -12.742 -1.036 10.002 1.00 95.62 113 VAL A O 1
ATOM 876 N N . ILE A 1 114 ? -12.278 -2.848 11.233 1.00 95.44 114 ILE A N 1
ATOM 877 C CA . ILE A 1 114 ? -12.266 -3.770 10.088 1.00 95.44 114 ILE A CA 1
ATOM 878 C C . ILE A 1 114 ? -13.637 -3.829 9.406 1.00 95.44 114 ILE A C 1
ATOM 880 O O . ILE A 1 114 ? -13.729 -3.758 8.180 1.00 95.44 114 ILE A O 1
ATOM 884 N N . ARG A 1 115 ? -14.719 -3.961 10.174 1.00 95.44 115 ARG A N 1
ATOM 885 C CA . ARG A 1 115 ? -16.071 -4.087 9.615 1.00 95.44 115 ARG A CA 1
ATOM 886 C C . ARG A 1 115 ? -16.489 -2.838 8.846 1.00 95.44 115 ARG A C 1
ATOM 888 O O . ARG A 1 115 ? -16.981 -2.959 7.724 1.00 95.44 115 ARG A O 1
ATOM 895 N N . GLU A 1 116 ? -16.273 -1.661 9.424 1.00 94.75 116 GLU A N 1
ATOM 896 C CA . GLU A 1 116 ? -16.741 -0.395 8.858 1.00 94.75 116 GLU A CA 1
ATOM 897 C C . GLU A 1 116 ? -15.817 0.151 7.761 1.00 94.75 116 GLU A C 1
ATOM 899 O O . GLU A 1 116 ? -16.302 0.611 6.725 1.00 94.75 116 GLU A O 1
ATOM 904 N N . PHE A 1 117 ? -14.494 0.075 7.942 1.00 94.38 117 PHE A N 1
ATOM 905 C CA . PHE A 1 117 ? -13.542 0.692 7.013 1.00 94.38 117 PHE A CA 1
ATOM 906 C C . PHE A 1 117 ? -12.975 -0.268 5.965 1.00 94.38 117 PHE A C 1
ATOM 908 O O . PHE A 1 117 ? -12.595 0.193 4.890 1.00 94.38 117 PHE A O 1
ATOM 915 N N . LEU A 1 118 ? -12.959 -1.583 6.214 1.00 92.56 118 LEU A N 1
ATOM 916 C CA . LEU A 1 118 ? -12.533 -2.573 5.219 1.00 92.56 118 LEU A CA 1
ATOM 917 C C . LEU A 1 118 ? -13.740 -3.276 4.589 1.00 92.56 118 LEU A C 1
ATOM 919 O O . LEU A 1 118 ? -14.040 -3.056 3.417 1.00 92.56 118 LEU A O 1
ATOM 923 N N . ILE A 1 119 ? -14.467 -4.092 5.357 1.00 94.44 119 ILE A N 1
ATOM 924 C CA . ILE A 1 119 ? -15.483 -5.011 4.814 1.00 94.44 119 ILE A CA 1
ATOM 925 C C . ILE A 1 119 ? -16.622 -4.251 4.126 1.00 94.44 119 ILE A C 1
ATOM 927 O O . ILE A 1 119 ? -16.972 -4.577 2.993 1.00 94.44 119 ILE A O 1
ATOM 931 N N . ALA A 1 120 ? -17.163 -3.204 4.754 1.00 93.31 120 ALA A N 1
ATOM 932 C CA . ALA A 1 120 ? -18.240 -2.408 4.161 1.00 93.31 120 ALA A CA 1
ATOM 933 C C . ALA A 1 120 ? -17.803 -1.637 2.901 1.00 93.31 120 ALA A C 1
ATOM 935 O O . ALA A 1 120 ? -18.637 -1.296 2.061 1.00 93.31 120 ALA A O 1
ATOM 936 N N . LYS A 1 121 ? -16.499 -1.377 2.737 1.00 89.94 121 LYS A N 1
ATOM 937 C CA . LYS A 1 121 ? -15.944 -0.702 1.559 1.00 89.94 121 LYS A CA 1
ATOM 938 C C . LYS A 1 121 ? -15.688 -1.674 0.409 1.00 89.94 121 LYS A C 1
ATOM 940 O O . LYS A 1 121 ? -15.874 -1.274 -0.734 1.00 89.94 121 LYS A O 1
ATOM 945 N N . VAL A 1 122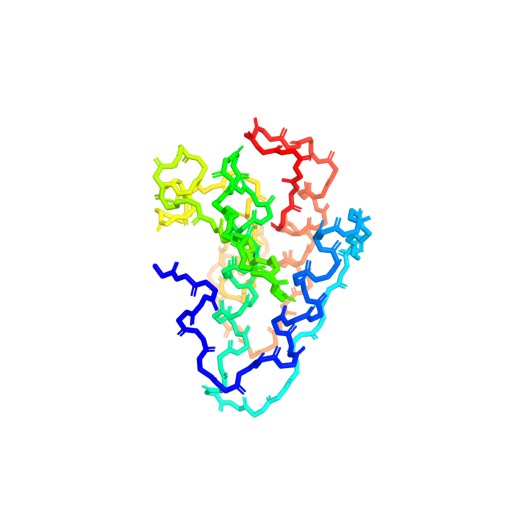 ? -15.284 -2.921 0.651 1.00 90.56 122 VAL A N 1
ATOM 946 C CA . VAL A 1 122 ? -14.959 -3.902 -0.410 1.00 90.56 122 VAL A CA 1
ATOM 947 C C . VAL A 1 122 ? -16.016 -4.031 -1.527 1.00 90.56 122 VAL A C 1
ATOM 949 O O . VAL A 1 122 ? -15.605 -4.032 -2.687 1.00 90.56 122 VAL A O 1
ATOM 952 N N . PRO A 1 123 ? -17.340 -4.096 -1.266 1.00 92.81 123 PRO A N 1
ATOM 953 C CA . PRO A 1 123 ? -18.325 -4.297 -2.333 1.00 92.81 123 PRO A CA 1
ATOM 954 C C . PRO A 1 123 ? -18.533 -3.070 -3.232 1.00 92.81 123 PRO A C 1
ATOM 956 O O . PRO A 1 123 ? -19.149 -3.191 -4.292 1.00 92.81 123 PRO A O 1
ATOM 959 N N . THR A 1 124 ? -18.058 -1.881 -2.841 1.00 91.62 124 THR A N 1
ATOM 960 C CA . THR A 1 124 ? -18.217 -0.693 -3.685 1.00 91.62 124 THR A CA 1
ATOM 961 C C . THR A 1 124 ? -17.277 -0.768 -4.880 1.00 91.62 124 THR A C 1
ATOM 963 O O . THR A 1 124 ? -16.097 -1.099 -4.744 1.00 91.62 124 THR A O 1
ATOM 966 N N . ARG A 1 125 ? -17.791 -0.428 -6.067 1.00 92.88 125 ARG A N 1
ATOM 967 C CA . ARG A 1 125 ? -16.970 -0.376 -7.279 1.00 92.88 125 ARG A CA 1
ATOM 968 C C . ARG A 1 125 ? -15.851 0.665 -7.124 1.00 92.88 125 ARG A C 1
ATOM 970 O O . ARG A 1 125 ? -16.095 1.700 -6.495 1.00 92.88 125 ARG A O 1
ATOM 977 N N . PRO A 1 126 ? -14.659 0.409 -7.692 1.00 92.88 126 PRO A N 1
ATOM 978 C CA . PRO A 1 126 ? -13.628 1.429 -7.811 1.00 92.88 126 PRO A CA 1
ATOM 979 C C . PRO A 1 126 ? -14.178 2.685 -8.503 1.00 92.88 126 PRO A C 1
ATOM 981 O O . PRO A 1 126 ? -14.924 2.574 -9.479 1.00 92.88 126 PRO A O 1
ATOM 984 N N . MET A 1 127 ? -13.831 3.867 -7.999 1.00 91.75 127 MET A N 1
ATOM 985 C CA . MET A 1 127 ? -14.298 5.145 -8.543 1.00 91.75 127 MET A CA 1
ATOM 986 C C . MET A 1 127 ? -13.335 5.733 -9.573 1.00 91.75 127 MET A C 1
ATOM 988 O O . MET A 1 127 ? -13.783 6.288 -10.575 1.00 91.75 127 MET A O 1
ATOM 992 N N . LEU A 1 128 ? -12.024 5.661 -9.327 1.00 91.31 128 LEU A N 1
ATOM 993 C CA . LEU A 1 128 ? -11.017 6.334 -10.149 1.00 91.31 128 LEU A CA 1
ATOM 994 C C . LEU A 1 128 ? -10.091 5.356 -10.872 1.00 91.31 128 LEU A C 1
ATOM 996 O O . LEU A 1 128 ? -9.721 5.611 -12.022 1.00 91.31 128 LEU A O 1
ATOM 1000 N N . SER A 1 129 ? -9.689 4.295 -10.183 1.00 89.44 129 SER A N 1
ATOM 1001 C CA . SER A 1 129 ? -8.725 3.294 -10.640 1.00 89.44 129 SER A CA 1
ATOM 1002 C C . SER A 1 129 ? -9.425 2.001 -11.059 1.00 89.44 129 SER A C 1
ATOM 1004 O O . SER A 1 129 ? -10.598 1.799 -10.780 1.00 89.44 129 SER A O 1
ATOM 1006 N N . GLU A 1 130 ? -8.713 1.084 -11.715 1.00 88.25 130 GLU A N 1
ATOM 1007 C CA . GLU A 1 130 ? -9.280 -0.217 -12.126 1.00 88.25 130 GLU A CA 1
ATOM 1008 C C . GLU A 1 130 ? -9.581 -1.154 -10.944 1.00 88.25 130 GLU A C 1
ATOM 1010 O O . GLU A 1 130 ? -10.267 -2.162 -11.092 1.00 88.25 130 GLU A O 1
ATOM 1015 N N . ARG A 1 131 ? -9.018 -0.858 -9.770 1.00 90.69 131 ARG A N 1
ATOM 1016 C CA . ARG A 1 131 ? -9.039 -1.717 -8.587 1.00 90.69 131 ARG A CA 1
ATOM 1017 C C . ARG A 1 131 ? -9.014 -0.886 -7.310 1.00 90.69 131 ARG A C 1
ATOM 1019 O O . ARG A 1 131 ? -8.668 0.293 -7.351 1.00 90.69 131 ARG A O 1
ATOM 1026 N N . LYS A 1 132 ? -9.328 -1.538 -6.191 1.00 92.88 132 LYS A N 1
ATOM 1027 C CA . LYS A 1 132 ? -9.198 -0.988 -4.839 1.00 92.88 132 LYS A CA 1
ATOM 1028 C C . LYS A 1 132 ? -8.038 -1.645 -4.111 1.00 92.88 132 LYS A C 1
ATOM 1030 O O . 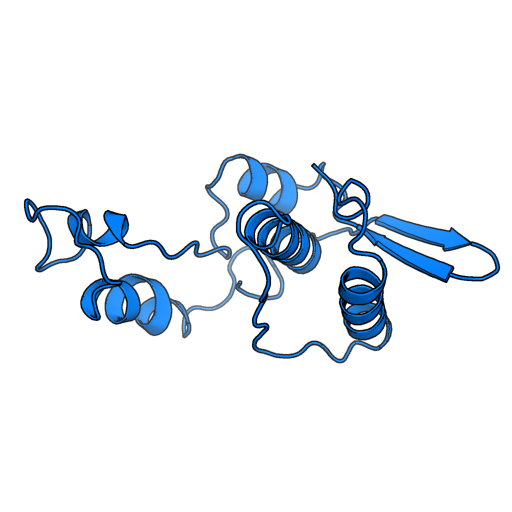LYS A 1 132 ? -7.761 -2.821 -4.350 1.00 92.88 132 LYS A O 1
ATOM 1035 N N . VAL A 1 133 ? -7.387 -0.873 -3.250 1.00 93.06 133 VAL A N 1
ATOM 1036 C CA . VAL A 1 133 ? -6.292 -1.316 -2.384 1.00 93.06 133 VAL A CA 1
ATOM 1037 C C . VAL A 1 133 ? -6.561 -0.879 -0.953 1.00 93.06 133 VAL A C 1
ATOM 1039 O O . VAL A 1 133 ? -7.115 0.230 -0.763 1.00 93.06 133 VAL A O 1
#

pLDDT: mean 92.21, std 5.4, range [64.25, 96.62]

Organism: NCBI:txid412755

Radius of gyration: 16.47 Å; chains: 1; bounding box: 39×26×46 Å